Protein AF-A0A960NN26-F1 (afdb_monomer_lite)

Secondary structure (DSSP, 8-state):
---SS--EEEEE---S---SSS-EEEEEEEETT-SS-SEEEEEEPPBTTB--EEEEEETTS-EEEEEESS-HHHHHHHHHHHHHHHHHHHHHH--

pLDDT: mean 81.18, std 16.58, range [44.12, 96.25]

Sequence (95 aa):
MSSPFRLLRFRSDAAEGWSFAEARRLLAVHLDDLAEPVGYVWHHAAEPGVPARWSYVLADGRPTGLQSTASRHDLENRILEYYFEDLIADQRHTA

Radius of gyration: 15.05 Å; chains: 1; bounding box: 26×35×46 Å

Structure (mmCIF, N/CA/C/O backbone):
data_AF-A0A960NN26-F1
#
_entry.id   AF-A0A960NN26-F1
#
loop_
_atom_site.group_PDB
_atom_site.id
_atom_site.type_symbol
_atom_site.label_atom_id
_atom_site.label_alt_id
_atom_site.label_comp_id
_atom_site.label_asym_id
_atom_site.label_entity_id
_atom_site.label_seq_id
_atom_site.pdbx_PDB_ins_code
_atom_site.Cartn_x
_atom_site.Cartn_y
_atom_site.Cartn_z
_atom_site.occupancy
_atom_site.B_iso_or_equiv
_atom_site.auth_seq_id
_atom_site.auth_comp_id
_atom_site.auth_asym_id
_atom_site.auth_atom_id
_atom_site.pdbx_PDB_model_num
ATOM 1 N N . MET A 1 1 ? -14.071 -7.916 22.021 1.00 46.09 1 MET A N 1
ATOM 2 C CA . MET A 1 1 ? -13.055 -7.105 22.722 1.00 46.09 1 MET A CA 1
ATOM 3 C C . MET A 1 1 ? -12.195 -6.477 21.644 1.00 46.09 1 MET A C 1
ATOM 5 O O . MET A 1 1 ? -11.538 -7.232 20.943 1.00 46.09 1 MET A O 1
ATOM 9 N N . SER A 1 2 ? -12.269 -5.162 21.432 1.00 51.81 2 SER A N 1
ATOM 10 C CA . SER A 1 2 ? -11.370 -4.492 20.481 1.00 51.81 2 SER A CA 1
ATOM 11 C C . SER A 1 2 ? -9.967 -4.436 21.075 1.00 51.81 2 SER A C 1
ATOM 13 O O . SER A 1 2 ? -9.809 -4.078 22.242 1.00 51.81 2 SER A O 1
ATOM 15 N N . SER A 1 3 ? -8.966 -4.834 20.292 1.00 52.22 3 SER A N 1
ATOM 16 C CA . SER A 1 3 ? -7.557 -4.674 20.650 1.00 52.22 3 SER A CA 1
ATOM 17 C C . SER A 1 3 ? -7.247 -3.184 20.873 1.00 52.22 3 SER A C 1
ATOM 19 O O . SER A 1 3 ? -7.710 -2.364 20.080 1.00 52.22 3 SER A O 1
ATOM 21 N N . PRO A 1 4 ? -6.472 -2.799 21.906 1.00 71.31 4 PRO A N 1
ATOM 22 C CA . PRO A 1 4 ? -6.051 -1.407 22.097 1.00 71.31 4 PRO A CA 1
ATOM 23 C C . PRO A 1 4 ? -5.013 -0.954 21.055 1.00 71.31 4 PRO A C 1
ATOM 25 O O . PRO A 1 4 ? -4.625 0.210 21.035 1.00 71.31 4 PRO A O 1
ATOM 28 N N . PHE A 1 5 ? -4.553 -1.867 20.198 1.00 73.38 5 PHE A N 1
ATOM 29 C CA . PHE A 1 5 ? -3.578 -1.602 19.149 1.00 73.38 5 PHE A CA 1
ATOM 30 C C . PHE A 1 5 ? -4.262 -1.623 17.790 1.00 73.38 5 PHE A C 1
ATOM 32 O O . PHE A 1 5 ? -4.969 -2.588 17.485 1.00 73.38 5 PHE A O 1
ATOM 39 N N . ARG A 1 6 ? -3.988 -0.606 16.964 1.00 83.81 6 ARG A N 1
ATOM 40 C CA . ARG A 1 6 ? -4.293 -0.687 15.536 1.00 83.81 6 ARG A CA 1
ATOM 41 C C . ARG A 1 6 ? -3.205 -1.463 14.807 1.00 83.81 6 ARG A C 1
ATOM 43 O O . ARG A 1 6 ? -2.021 -1.292 15.097 1.00 83.81 6 ARG A O 1
ATOM 50 N N . LEU A 1 7 ? -3.598 -2.313 13.868 1.00 89.88 7 LEU A N 1
ATOM 51 C CA . LEU A 1 7 ? -2.689 -3.211 13.167 1.00 89.88 7 LEU A CA 1
ATOM 52 C C . 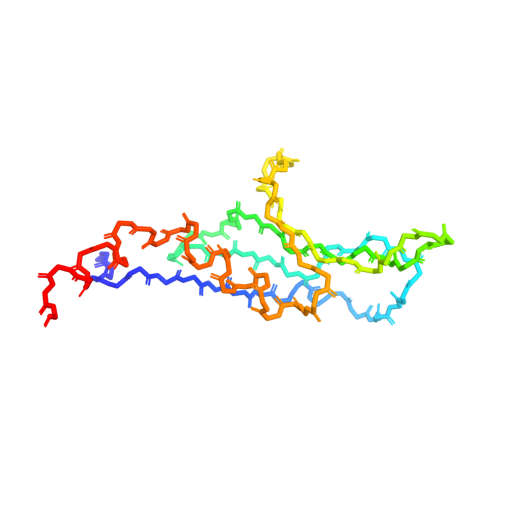LEU A 1 7 ? -2.962 -3.202 11.668 1.00 89.88 7 LEU A C 1
ATOM 54 O O . LEU A 1 7 ? -4.062 -3.511 11.225 1.00 89.88 7 LEU A O 1
ATOM 58 N N . LEU A 1 8 ? -1.931 -2.916 10.877 1.00 93.31 8 LEU A N 1
ATOM 59 C CA . LEU A 1 8 ? -1.982 -3.045 9.426 1.00 93.31 8 LEU A CA 1
ATOM 60 C C . LEU A 1 8 ? -1.278 -4.338 9.006 1.00 93.31 8 LEU A C 1
ATOM 62 O O . LEU A 1 8 ? -0.124 -4.571 9.368 1.00 93.31 8 LEU A O 1
ATOM 66 N N . ARG A 1 9 ? -1.966 -5.192 8.246 1.00 93.81 9 ARG A N 1
ATOM 67 C CA . ARG A 1 9 ? -1.430 -6.470 7.758 1.00 93.81 9 ARG A CA 1
ATOM 68 C C . ARG A 1 9 ? -1.375 -6.475 6.238 1.00 93.81 9 ARG A C 1
ATOM 70 O O . ARG A 1 9 ? -2.391 -6.274 5.579 1.00 93.81 9 ARG A O 1
ATOM 77 N N . PHE A 1 10 ? -0.210 -6.801 5.690 1.00 92.56 10 PHE A N 1
ATOM 78 C CA . PHE A 1 10 ? -0.014 -7.027 4.262 1.00 92.56 10 PHE A CA 1
ATOM 79 C C . PHE A 1 10 ? -0.022 -8.531 3.992 1.00 92.56 10 PHE A C 1
ATOM 81 O O . PHE A 1 10 ? 0.839 -9.260 4.483 1.00 92.56 10 PHE A O 1
ATOM 88 N N . ARG A 1 11 ? -1.012 -9.012 3.241 1.00 89.62 11 ARG A N 1
ATOM 89 C CA . ARG A 1 11 ? -1.175 -10.434 2.917 1.00 89.62 11 ARG A CA 1
ATOM 90 C C . ARG A 1 11 ? -0.982 -10.643 1.428 1.00 89.62 11 ARG A C 1
ATOM 92 O O . ARG A 1 11 ? -1.566 -9.919 0.633 1.00 89.62 11 ARG A O 1
ATOM 99 N N . SER A 1 12 ? -0.177 -11.627 1.046 1.00 82.88 12 SER A N 1
ATOM 100 C CA . SER A 1 12 ? -0.097 -12.036 -0.354 1.00 82.88 12 SER A CA 1
ATOM 101 C C . SER A 1 12 ? -1.351 -12.817 -0.727 1.00 82.88 12 SER A C 1
ATOM 103 O O . SER A 1 12 ? -1.686 -13.792 -0.055 1.00 82.88 12 SER A O 1
ATOM 105 N N . ASP A 1 13 ? -2.010 -12.409 -1.811 1.00 67.81 13 ASP A N 1
ATOM 106 C CA . ASP A 1 13 ? -2.952 -13.275 -2.520 1.00 67.81 13 ASP A CA 1
ATOM 107 C C . ASP A 1 13 ? -2.112 -14.309 -3.274 1.00 67.81 13 ASP A C 1
ATOM 109 O O . ASP A 1 13 ? -1.719 -14.101 -4.423 1.00 67.81 13 ASP A O 1
ATOM 113 N N . ALA A 1 14 ? -1.733 -15.392 -2.599 1.00 53.28 14 ALA A N 1
ATOM 114 C CA . ALA A 1 14 ? -0.966 -16.467 -3.207 1.00 53.28 14 ALA A CA 1
ATOM 115 C C . ALA A 1 14 ? -1.845 -17.242 -4.207 1.00 53.28 14 ALA A C 1
ATOM 117 O O . ALA A 1 14 ? -2.362 -18.311 -3.905 1.00 53.28 14 ALA A O 1
ATOM 118 N N . ALA A 1 15 ? -2.004 -16.700 -5.413 1.00 49.16 15 ALA A N 1
ATOM 119 C CA . ALA A 1 15 ? -2.138 -17.511 -6.613 1.00 49.16 15 ALA A CA 1
ATOM 120 C C . ALA A 1 15 ? -0.732 -17.632 -7.213 1.00 49.16 15 ALA A C 1
ATOM 122 O O . ALA A 1 15 ? -0.144 -16.634 -7.646 1.00 49.16 15 ALA A O 1
ATOM 123 N N . GLU A 1 16 ? -0.178 -18.841 -7.132 1.00 44.12 16 GLU A N 1
ATOM 124 C CA . GLU A 1 16 ? 1.150 -19.231 -7.607 1.00 44.12 16 GLU A CA 1
ATOM 125 C C . GLU A 1 16 ? 1.496 -18.644 -8.988 1.00 44.12 16 GLU A C 1
ATOM 127 O O . GLU A 1 16 ? 0.651 -18.506 -9.870 1.00 44.12 16 GLU A O 1
ATOM 132 N N . GLY A 1 17 ? 2.776 -18.314 -9.176 1.00 49.12 17 GLY A N 1
ATOM 133 C CA . GLY A 1 17 ? 3.330 -17.878 -10.458 1.00 49.12 17 GLY A CA 1
ATOM 134 C C . GLY A 1 17 ? 3.517 -16.369 -10.537 1.00 49.12 17 GLY A C 1
ATOM 135 O O . GLY A 1 17 ? 2.660 -15.645 -11.036 1.00 49.12 17 GLY A O 1
ATOM 136 N N . TRP A 1 18 ? 4.659 -15.890 -10.051 1.00 46.91 18 TRP A N 1
ATOM 137 C CA . TRP A 1 18 ? 5.120 -14.516 -10.243 1.00 46.91 18 TRP A CA 1
ATOM 138 C C . TRP A 1 18 ? 5.637 -14.354 -11.682 1.00 46.91 18 TRP A C 1
ATOM 140 O O . TRP A 1 18 ? 6.505 -15.111 -12.109 1.00 46.91 18 TRP A O 1
ATOM 150 N N . SER A 1 19 ? 5.120 -13.383 -12.438 1.00 49.19 19 SER A N 1
ATOM 151 C CA . SER A 1 19 ? 5.729 -12.944 -13.699 1.00 49.19 19 SER A CA 1
ATOM 152 C C . SER A 1 19 ? 5.699 -11.415 -13.781 1.00 49.19 19 SER A C 1
ATOM 154 O O . SER A 1 19 ? 4.776 -10.773 -13.282 1.00 49.19 19 SER A O 1
ATOM 156 N N . PHE A 1 20 ? 6.739 -10.829 -14.377 1.00 52.66 20 PHE A N 1
ATOM 157 C CA . PHE A 1 20 ? 6.948 -9.379 -14.495 1.00 52.66 20 PHE A CA 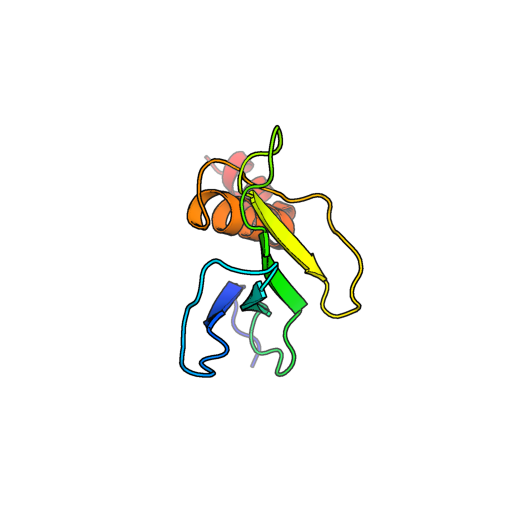1
ATOM 158 C C . PHE A 1 20 ? 6.077 -8.701 -15.569 1.00 52.66 20 PHE A C 1
ATOM 160 O O . PHE A 1 20 ? 6.274 -7.523 -15.842 1.00 52.66 20 PHE A O 1
ATOM 167 N N . ALA A 1 21 ? 5.162 -9.427 -16.215 1.00 50.38 21 ALA A N 1
ATOM 168 C CA . ALA A 1 21 ? 4.624 -9.005 -17.506 1.00 50.38 21 ALA A CA 1
ATOM 169 C C . ALA A 1 21 ? 3.515 -7.937 -17.438 1.00 50.38 21 ALA A C 1
ATOM 171 O O . ALA A 1 21 ? 3.310 -7.251 -18.430 1.00 50.38 21 ALA A O 1
ATOM 172 N N . GLU A 1 22 ? 2.813 -7.755 -16.313 1.00 61.34 22 GLU A N 1
ATOM 173 C CA . GLU A 1 22 ? 1.633 -6.873 -16.245 1.00 61.34 22 GLU A CA 1
ATOM 174 C C . GLU A 1 22 ? 1.460 -6.231 -14.860 1.00 61.34 22 GLU A C 1
ATOM 176 O O . GLU A 1 22 ? 2.024 -6.699 -13.863 1.00 61.34 22 GLU A O 1
ATOM 181 N N . ALA A 1 23 ? 0.664 -5.154 -14.791 1.00 62.50 23 ALA A N 1
ATOM 182 C CA . ALA A 1 23 ? 0.281 -4.542 -13.525 1.00 62.50 23 ALA A CA 1
ATOM 183 C C . ALA A 1 23 ? -0.496 -5.55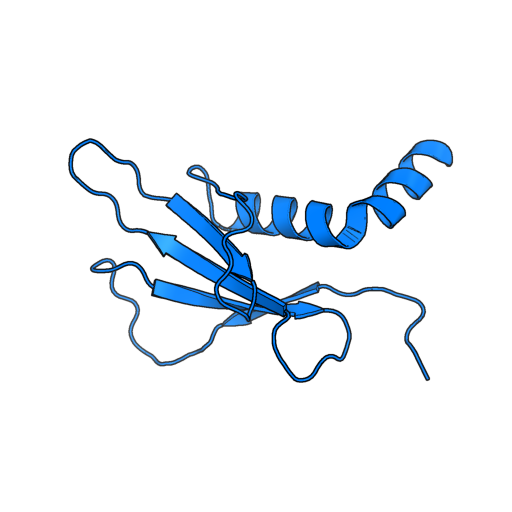7 -12.676 1.00 62.50 23 ALA A C 1
ATOM 185 O O . ALA A 1 23 ? -1.616 -5.937 -13.019 1.00 62.50 23 ALA A O 1
ATOM 186 N N . ARG A 1 24 ? 0.096 -6.010 -11.568 1.00 75.12 24 ARG A N 1
ATOM 187 C CA . ARG A 1 24 ? -0.467 -7.097 -10.762 1.00 75.12 24 ARG A CA 1
ATOM 188 C C . ARG A 1 24 ? -0.761 -6.642 -9.346 1.00 75.12 24 ARG A C 1
ATOM 190 O O . ARG A 1 24 ? 0.071 -6.020 -8.682 1.00 75.12 24 ARG A O 1
ATOM 197 N N . ARG A 1 25 ? -1.947 -7.018 -8.875 1.00 78.44 25 ARG A N 1
ATOM 198 C CA . ARG A 1 25 ? -2.326 -6.977 -7.465 1.00 78.44 25 ARG A CA 1
ATOM 199 C C . ARG A 1 25 ? -1.489 -8.006 -6.709 1.00 78.44 25 ARG A C 1
ATOM 201 O O . ARG A 1 25 ? -1.587 -9.196 -6.995 1.00 78.44 25 ARG A O 1
ATOM 208 N N . LEU A 1 26 ? -0.640 -7.552 -5.791 1.00 81.75 26 LEU A N 1
ATOM 209 C CA . LEU A 1 26 ? 0.320 -8.425 -5.105 1.00 81.75 26 LEU A CA 1
ATOM 210 C C . LEU A 1 26 ? -0.025 -8.651 -3.642 1.00 81.75 26 LEU A C 1
ATOM 212 O O . LEU A 1 26 ? 0.122 -9.770 -3.152 1.00 81.75 26 LEU A O 1
ATOM 216 N N . LEU A 1 27 ? -0.463 -7.599 -2.950 1.00 89.62 27 LEU A N 1
ATOM 217 C CA . LEU A 1 27 ? -0.787 -7.674 -1.532 1.00 89.62 27 LEU A CA 1
ATOM 218 C C . LEU A 1 27 ? -2.165 -7.082 -1.270 1.00 89.62 27 LEU A C 1
ATOM 220 O O . LEU A 1 27 ? -2.470 -5.990 -1.744 1.00 89.62 27 LEU A O 1
ATOM 224 N N . ALA A 1 28 ? -2.958 -7.782 -0.472 1.00 92.44 28 ALA A N 1
ATOM 225 C CA . ALA A 1 28 ? -4.158 -7.278 0.163 1.00 92.44 28 ALA A CA 1
ATOM 226 C C . ALA A 1 28 ? -3.790 -6.663 1.521 1.00 92.44 28 ALA A C 1
ATOM 228 O O . ALA A 1 28 ? -3.127 -7.292 2.352 1.00 92.44 28 ALA A O 1
ATOM 229 N N . VAL A 1 29 ? -4.2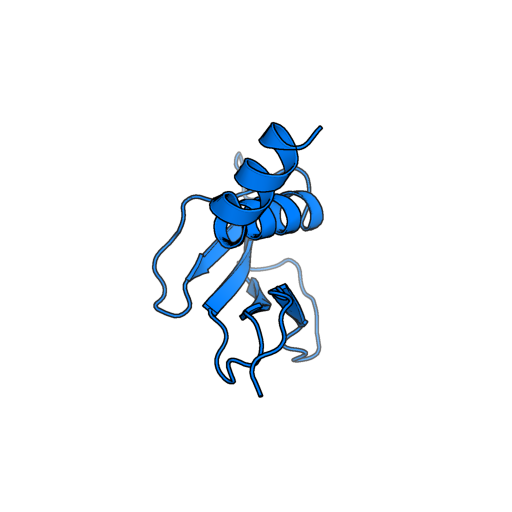13 -5.425 1.749 1.00 93.44 29 VAL A N 1
ATOM 230 C CA . VAL A 1 29 ? -3.967 -4.668 2.978 1.00 93.44 29 VAL A CA 1
ATOM 231 C C . VAL A 1 29 ? -5.193 -4.792 3.867 1.00 93.44 29 VAL A C 1
ATOM 233 O O . VAL A 1 29 ? -6.294 -4.466 3.438 1.00 93.44 29 VAL A O 1
ATOM 236 N N . HIS A 1 30 ? -5.014 -5.268 5.094 1.00 94.31 30 HIS A N 1
ATOM 237 C CA . HIS A 1 30 ? -6.083 -5.406 6.083 1.00 94.31 30 HIS A CA 1
ATOM 238 C C . HIS A 1 30 ? -5.794 -4.497 7.270 1.00 94.31 30 HIS A C 1
ATOM 240 O O . HIS A 1 30 ? -4.649 -4.418 7.721 1.00 94.31 30 HIS A O 1
ATOM 246 N N . LEU A 1 31 ? -6.836 -3.844 7.775 1.00 92.25 31 LEU A N 1
ATOM 247 C CA . LEU A 1 31 ? -6.776 -3.025 8.977 1.00 92.25 31 LEU A CA 1
ATOM 248 C C . LEU A 1 31 ? -7.496 -3.754 10.109 1.00 92.25 31 LEU A C 1
ATOM 250 O O . LEU A 1 31 ? -8.634 -4.192 9.943 1.00 92.25 31 LEU A O 1
ATOM 254 N N . ASP A 1 32 ? -6.820 -3.873 11.244 1.00 90.12 32 ASP A N 1
ATOM 255 C CA . ASP A 1 32 ? -7.297 -4.549 12.442 1.00 90.12 32 ASP A CA 1
ATOM 256 C C . ASP A 1 32 ? -7.842 -5.943 12.095 1.00 90.12 32 ASP A C 1
ATOM 258 O O . ASP A 1 32 ? -7.191 -6.708 11.374 1.00 90.12 32 ASP A O 1
ATOM 262 N N . ASP A 1 33 ? -9.030 -6.277 12.591 1.00 87.00 33 ASP A N 1
ATOM 263 C CA . ASP A 1 33 ? -9.680 -7.568 12.378 1.00 87.00 33 ASP A CA 1
ATOM 264 C C . ASP A 1 33 ? -10.768 -7.508 11.292 1.00 87.00 33 ASP A C 1
ATOM 266 O O . ASP A 1 33 ? -11.672 -8.346 11.266 1.00 87.00 33 ASP A O 1
ATOM 270 N N . LEU A 1 34 ? -10.697 -6.525 10.382 1.00 87.00 34 LEU A N 1
ATOM 271 C CA . LEU A 1 34 ? -11.587 -6.484 9.223 1.00 87.00 34 LEU A CA 1
ATOM 272 C C . LEU A 1 34 ? -11.373 -7.727 8.351 1.00 87.00 34 LEU A C 1
ATOM 274 O O . LEU A 1 34 ? -10.245 -8.075 7.992 1.00 87.00 34 LEU A O 1
ATOM 278 N N . ALA A 1 35 ? -12.482 -8.397 8.029 1.00 86.88 35 ALA A N 1
ATOM 279 C CA . ALA A 1 35 ? -12.481 -9.588 7.185 1.00 86.88 35 ALA A CA 1
ATOM 280 C C . ALA A 1 35 ? -12.094 -9.253 5.739 1.00 86.88 35 ALA A C 1
ATOM 282 O O . ALA A 1 35 ? -11.333 -9.990 5.119 1.00 86.88 35 ALA A O 1
ATOM 283 N N . GLU A 1 36 ? -12.590 -8.120 5.242 1.00 89.69 36 GLU A N 1
ATOM 284 C CA . GLU A 1 36 ? -12.289 -7.615 3.908 1.00 89.69 36 GLU A CA 1
ATOM 285 C C . GLU A 1 36 ? -11.044 -6.716 3.930 1.00 89.69 36 GLU A C 1
ATOM 287 O O . GLU A 1 36 ? -10.830 -5.969 4.895 1.00 89.69 36 GLU A O 1
ATOM 292 N N . PRO A 1 37 ? -10.227 -6.735 2.865 1.00 92.44 37 PRO A N 1
ATOM 293 C CA . PRO A 1 37 ? -9.115 -5.811 2.743 1.00 92.44 37 PRO A CA 1
ATOM 294 C C . PRO A 1 37 ? -9.618 -4.371 2.602 1.00 92.44 37 PRO A C 1
ATOM 296 O O . PRO A 1 37 ? -10.637 -4.101 1.973 1.00 92.44 37 PRO A O 1
ATOM 299 N N . VAL A 1 38 ? -8.852 -3.427 3.144 1.00 93.88 38 VAL A N 1
ATOM 300 C CA . VAL A 1 38 ? -9.079 -1.980 2.987 1.00 93.88 38 VAL A CA 1
ATOM 301 C C . VAL A 1 38 ? -8.482 -1.437 1.687 1.00 93.88 38 VAL A C 1
ATOM 303 O O . VAL A 1 38 ? -8.864 -0.365 1.215 1.00 93.88 38 VAL A O 1
ATOM 306 N N . GLY A 1 39 ? -7.581 -2.200 1.072 1.00 93.81 39 GLY A N 1
ATOM 307 C CA . GLY A 1 39 ? -6.999 -1.880 -0.218 1.00 93.81 39 GLY A CA 1
ATOM 308 C C . GLY A 1 39 ? -5.943 -2.882 -0.643 1.00 93.81 39 GLY A C 1
ATOM 309 O O . GLY A 1 39 ? -5.772 -3.942 -0.041 1.00 93.81 39 GLY A O 1
ATOM 310 N N . TYR A 1 40 ? -5.227 -2.535 -1.703 1.00 93.94 40 TYR A N 1
ATOM 311 C CA . TYR A 1 40 ? -4.292 -3.421 -2.363 1.00 93.94 40 TYR A CA 1
ATOM 312 C C . TYR A 1 40 ? -3.035 -2.691 -2.819 1.00 93.94 40 TYR A C 1
ATOM 314 O O . TYR A 1 40 ? -3.091 -1.567 -3.322 1.00 93.94 40 TYR A O 1
ATOM 322 N N . VAL A 1 41 ? -1.901 -3.377 -2.703 1.00 93.38 41 VAL A N 1
ATOM 323 C CA . VAL A 1 41 ? -0.635 -2.972 -3.312 1.00 93.38 41 VAL A CA 1
ATOM 324 C C . VAL A 1 41 ? -0.535 -3.581 -4.701 1.00 93.38 41 VAL A C 1
ATOM 326 O O . VAL A 1 41 ? -0.619 -4.801 -4.877 1.00 93.38 41 VAL A O 1
ATOM 329 N N . TRP A 1 42 ? -0.307 -2.713 -5.674 1.00 91.31 42 TRP A N 1
ATOM 330 C CA . TRP A 1 42 ? -0.097 -3.057 -7.071 1.00 91.31 42 TRP A CA 1
ATOM 331 C C . TRP A 1 42 ? 1.354 -2.806 -7.456 1.00 91.31 42 TRP A C 1
ATOM 333 O O . TRP A 1 42 ? 1.926 -1.793 -7.058 1.00 91.31 42 TRP A O 1
ATOM 343 N N . HIS A 1 43 ? 1.931 -3.701 -8.254 1.00 90.25 43 HIS A N 1
ATOM 344 C CA . HIS A 1 43 ? 3.189 -3.453 -8.954 1.00 90.25 43 HIS A CA 1
ATOM 345 C C . HIS A 1 43 ? 2.902 -3.226 -10.427 1.00 90.25 43 HIS A C 1
ATOM 347 O O . HIS A 1 43 ? 2.258 -4.059 -11.055 1.00 90.25 43 HIS A O 1
ATOM 353 N N . HIS A 1 44 ? 3.405 -2.122 -10.960 1.00 88.88 44 HIS A N 1
ATOM 354 C CA . HIS A 1 44 ? 3.362 -1.759 -12.368 1.00 88.88 44 HIS A CA 1
ATOM 355 C C . HIS A 1 44 ? 4.741 -2.033 -12.956 1.00 88.88 44 HIS A C 1
ATOM 357 O O . HIS A 1 44 ? 5.736 -1.485 -12.470 1.00 88.88 44 HIS A O 1
ATOM 363 N N . ALA A 1 45 ? 4.794 -2.889 -13.976 1.00 87.44 45 ALA A N 1
ATOM 364 C CA . ALA A 1 45 ? 6.025 -3.178 -14.697 1.00 87.44 45 ALA A CA 1
ATOM 365 C C . ALA A 1 45 ? 6.594 -1.907 -15.352 1.00 87.44 45 ALA A C 1
ATOM 367 O O . ALA A 1 45 ? 5.873 -0.939 -15.596 1.00 87.44 45 ALA A O 1
ATOM 368 N N . ALA A 1 46 ? 7.901 -1.904 -15.609 1.00 88.94 46 ALA A N 1
ATOM 369 C CA . ALA A 1 46 ? 8.527 -0.811 -16.341 1.00 88.94 46 ALA A CA 1
ATOM 370 C C . ALA A 1 46 ? 8.065 -0.818 -17.805 1.00 88.94 46 ALA A C 1
ATOM 372 O O . ALA A 1 46 ? 7.973 -1.875 -18.429 1.00 88.94 46 ALA A O 1
ATOM 373 N N . GLU A 1 47 ? 7.855 0.372 -18.357 1.00 88.19 47 GLU A N 1
ATOM 374 C CA . GLU A 1 47 ? 7.553 0.597 -19.771 1.00 88.19 47 GLU A CA 1
ATOM 375 C C . GLU A 1 47 ? 8.619 1.534 -20.370 1.00 88.19 47 GLU A C 1
ATOM 377 O O . GLU A 1 47 ? 9.334 2.216 -19.626 1.00 88.19 47 GLU A O 1
ATOM 382 N N . PRO A 1 48 ? 8.780 1.604 -21.703 1.00 90.56 48 PRO A N 1
ATOM 383 C CA . PRO A 1 48 ? 9.714 2.543 -22.318 1.00 90.56 48 PRO A CA 1
ATOM 384 C C . PRO A 1 48 ? 9.469 3.989 -21.850 1.00 90.56 48 PRO A C 1
ATOM 386 O O . PRO A 1 48 ? 8.425 4.575 -22.116 1.00 90.56 48 PRO A O 1
ATOM 389 N N . GLY A 1 49 ? 10.443 4.564 -21.137 1.00 90.06 49 GLY A N 1
ATOM 390 C CA . GLY A 1 49 ? 10.352 5.919 -20.581 1.00 90.06 49 GLY A CA 1
ATOM 391 C C . GLY A 1 49 ? 9.592 6.041 -19.253 1.00 90.06 49 GLY A C 1
ATOM 392 O O . GLY A 1 49 ? 9.521 7.143 -18.713 1.00 90.06 49 GLY A O 1
ATOM 393 N N . VAL A 1 50 ? 9.074 4.941 -18.692 1.00 88.25 50 VAL A N 1
ATOM 394 C CA . VAL A 1 50 ? 8.336 4.930 -17.420 1.00 88.25 50 VAL A CA 1
ATOM 395 C C . VAL A 1 50 ? 8.936 3.882 -16.473 1.00 88.25 50 VAL A C 1
ATOM 397 O O . VAL A 1 50 ? 8.914 2.688 -16.779 1.00 88.25 50 VAL A O 1
ATOM 400 N N . PRO A 1 51 ? 9.468 4.282 -15.303 1.00 90.38 51 PRO A N 1
ATOM 401 C CA . PRO A 1 51 ? 10.024 3.326 -14.356 1.00 90.38 51 PRO A CA 1
ATOM 402 C C . PRO A 1 51 ? 8.931 2.426 -13.768 1.00 90.38 51 PRO A C 1
ATOM 404 O O . PRO A 1 51 ? 7.781 2.846 -13.597 1.00 90.38 51 PRO A O 1
ATOM 407 N N . ALA A 1 52 ? 9.319 1.204 -13.396 1.00 91.25 52 ALA A N 1
ATOM 408 C CA . ALA A 1 52 ? 8.475 0.344 -12.576 1.00 91.25 52 ALA A CA 1
ATOM 409 C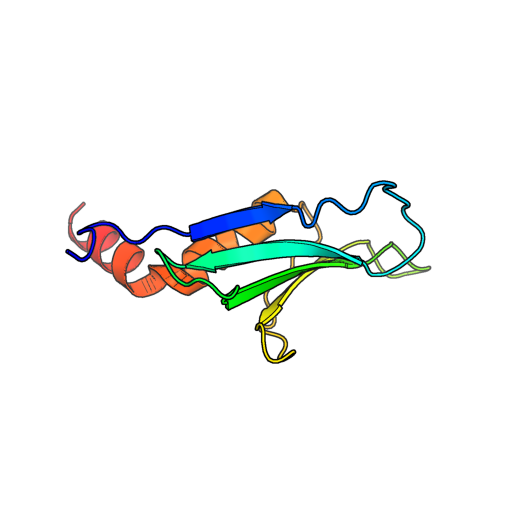 C . ALA A 1 52 ? 8.086 1.077 -11.285 1.00 91.25 52 ALA A C 1
ATOM 411 O O . ALA A 1 52 ? 8.873 1.845 -10.719 1.00 91.25 52 ALA A O 1
ATOM 412 N N . ARG A 1 53 ? 6.862 0.846 -10.818 1.00 93.38 53 ARG A N 1
ATOM 413 C CA . ARG A 1 53 ? 6.341 1.521 -9.627 1.00 93.38 53 ARG A CA 1
ATOM 414 C C . ARG A 1 53 ? 5.378 0.643 -8.857 1.00 93.38 53 ARG A C 1
ATOM 416 O O . ARG A 1 53 ? 4.713 -0.227 -9.407 1.00 93.38 53 ARG A O 1
ATOM 423 N N . TRP A 1 54 ? 5.258 0.941 -7.581 1.00 94.06 54 TRP A N 1
ATOM 424 C CA . TRP A 1 54 ? 4.281 0.372 -6.674 1.00 94.06 54 TRP A CA 1
ATOM 425 C C . TRP A 1 54 ? 3.200 1.415 -6.417 1.00 94.06 54 TRP A C 1
ATOM 427 O O . TRP A 1 54 ? 3.531 2.589 -6.269 1.00 94.06 54 TRP A O 1
ATOM 437 N N . SER A 1 55 ? 1.932 1.017 -6.336 1.00 94.94 55 SER A N 1
ATOM 438 C CA . SER A 1 55 ? 0.839 1.926 -5.971 1.00 94.94 55 SER A CA 1
ATOM 439 C C . SER A 1 55 ? -0.132 1.295 -4.986 1.00 94.94 55 SER A C 1
ATOM 441 O O . SER A 1 55 ? -0.381 0.089 -5.047 1.00 94.94 55 SER A O 1
ATOM 443 N N . TYR A 1 56 ? -0.734 2.122 -4.137 1.00 95.12 56 TYR A N 1
ATOM 444 C CA . TYR A 1 56 ? -1.827 1.714 -3.262 1.00 95.12 56 TYR A CA 1
ATOM 445 C C . TYR A 1 56 ? -3.186 2.122 -3.843 1.00 95.12 56 TYR A C 1
ATOM 447 O O . TYR A 1 56 ? -3.381 3.266 -4.258 1.00 95.12 56 TYR A O 1
ATOM 455 N N . VAL A 1 57 ? -4.129 1.185 -3.866 1.00 93.06 57 VAL A N 1
ATOM 456 C CA . VAL A 1 57 ? -5.500 1.391 -4.356 1.00 93.06 57 VAL A CA 1
ATOM 457 C C . VAL A 1 57 ? -6.463 0.899 -3.286 1.00 93.06 57 VAL A C 1
ATOM 459 O O . VAL A 1 57 ? -6.256 -0.182 -2.738 1.00 93.06 57 VAL A O 1
ATOM 462 N N . LEU A 1 58 ? -7.503 1.671 -2.977 1.00 93.06 58 LEU A N 1
ATOM 463 C CA . LEU A 1 58 ? -8.523 1.265 -2.010 1.00 93.06 58 LEU A CA 1
ATOM 464 C C . LEU A 1 58 ? -9.313 0.053 -2.517 1.00 93.06 58 LEU A C 1
ATOM 466 O O . LEU A 1 58 ? -9.336 -0.244 -3.712 1.00 93.06 58 LEU A O 1
ATOM 470 N N . ALA A 1 59 ? -9.978 -0.657 -1.605 1.00 89.19 59 ALA A N 1
ATOM 471 C CA . ALA A 1 59 ? -10.735 -1.862 -1.949 1.00 89.19 59 ALA A CA 1
ATOM 472 C C . ALA A 1 59 ? -11.870 -1.608 -2.956 1.00 89.19 59 ALA A C 1
ATOM 474 O O . ALA A 1 59 ? -12.222 -2.495 -3.728 1.00 89.19 59 ALA A O 1
ATOM 475 N N . ASP A 1 60 ? -12.393 -0.381 -2.984 1.00 88.31 60 ASP A N 1
ATOM 476 C CA . ASP A 1 60 ? -13.401 0.092 -3.937 1.00 88.31 60 ASP A CA 1
ATOM 477 C C . ASP A 1 60 ? -12.825 0.505 -5.308 1.00 88.31 60 ASP A C 1
ATOM 479 O O . ASP A 1 60 ? -13.562 0.964 -6.180 1.00 88.31 60 ASP A O 1
ATOM 483 N N . GLY A 1 61 ? -11.513 0.353 -5.510 1.00 86.06 61 GLY A N 1
ATOM 484 C CA . GLY A 1 61 ? -10.817 0.682 -6.751 1.00 86.06 61 GLY A CA 1
ATOM 485 C C . GLY A 1 61 ? -10.351 2.135 -6.862 1.00 86.06 61 GLY A C 1
ATOM 486 O O . GLY A 1 61 ? -9.699 2.479 -7.850 1.00 86.06 61 GLY A O 1
ATOM 487 N N . ARG A 1 62 ? -10.628 3.004 -5.880 1.00 89.38 62 ARG A N 1
ATOM 488 C CA . ARG A 1 62 ? -10.163 4.398 -5.929 1.00 89.38 62 ARG A CA 1
ATOM 489 C C . ARG A 1 62 ? -8.649 4.494 -5.683 1.00 89.38 62 ARG A C 1
ATOM 491 O O . ARG A 1 62 ? -8.149 3.927 -4.706 1.00 89.38 62 ARG A O 1
ATOM 498 N N . PRO A 1 63 ? -7.896 5.230 -6.523 1.00 90.12 63 PRO A N 1
ATOM 499 C CA . PRO A 1 63 ? -6.477 5.466 -6.288 1.00 90.12 63 PRO A CA 1
ATOM 500 C C . PRO A 1 63 ? -6.285 6.445 -5.124 1.00 90.12 63 PRO A C 1
ATOM 502 O O . PRO A 1 63 ? -6.985 7.451 -5.031 1.00 90.12 63 PRO A O 1
ATOM 505 N N . THR A 1 64 ? -5.301 6.186 -4.262 1.00 91.75 64 THR A N 1
ATOM 506 C CA . THR A 1 64 ? -4.958 7.097 -3.151 1.00 91.75 64 THR A CA 1
ATOM 507 C C . THR A 1 64 ? -3.903 8.135 -3.532 1.00 91.75 64 THR A C 1
ATOM 509 O O . THR A 1 64 ? -3.686 9.093 -2.800 1.00 91.75 64 THR A O 1
ATOM 512 N N . GLY A 1 65 ? -3.208 7.933 -4.656 1.00 93.50 65 GLY A N 1
ATOM 513 C CA . GLY A 1 65 ? -2.029 8.715 -5.041 1.00 93.50 65 GLY A CA 1
ATOM 514 C C . GLY A 1 65 ? -0.730 8.265 -4.357 1.00 93.50 65 GLY A C 1
ATOM 515 O O . GLY A 1 65 ? 0.345 8.711 -4.759 1.00 93.50 65 GLY A O 1
ATOM 516 N N . LEU A 1 66 ? -0.792 7.344 -3.386 1.00 95.75 66 LEU A N 1
ATOM 517 C CA . LEU A 1 66 ? 0.403 6.761 -2.779 1.00 95.75 66 LEU A CA 1
ATOM 518 C C . LEU A 1 66 ? 1.088 5.824 -3.771 1.00 95.75 66 LEU A C 1
ATOM 520 O O . LEU A 1 66 ? 0.513 4.834 -4.234 1.00 95.75 66 LEU A O 1
ATOM 524 N N . GLN A 1 67 ? 2.342 6.139 -4.071 1.00 96.00 67 GLN A N 1
ATOM 525 C CA . GLN A 1 67 ? 3.177 5.375 -4.982 1.00 96.00 67 GLN A CA 1
ATOM 526 C C . GLN A 1 67 ? 4.644 5.416 -4.557 1.00 96.00 67 GLN A C 1
ATOM 528 O O . GLN A 1 67 ? 5.075 6.356 -3.887 1.00 96.00 67 GLN A O 1
ATOM 533 N N . SER A 1 68 ? 5.406 4.410 -4.980 1.00 95.44 68 SER A N 1
ATOM 534 C CA . SER A 1 68 ? 6.858 4.369 -4.819 1.00 95.44 68 SER A CA 1
ATOM 535 C C . SER A 1 68 ? 7.527 3.743 -6.034 1.00 95.44 68 SER A C 1
ATOM 537 O O . SER A 1 68 ? 7.142 2.665 -6.479 1.00 95.44 68 SER A O 1
ATOM 539 N N . THR A 1 69 ? 8.556 4.400 -6.561 1.00 94.19 69 THR A N 1
ATOM 540 C CA . THR A 1 69 ? 9.471 3.831 -7.565 1.00 94.19 69 THR A CA 1
ATOM 541 C C . THR A 1 69 ? 10.711 3.205 -6.925 1.00 94.19 69 THR A C 1
ATOM 543 O O . THR A 1 69 ? 11.463 2.516 -7.605 1.00 94.19 69 THR A O 1
ATOM 546 N N . ALA A 1 70 ? 10.932 3.424 -5.623 1.00 93.19 70 ALA A N 1
ATOM 547 C CA . ALA A 1 70 ? 12.121 2.957 -4.920 1.00 93.19 70 ALA A CA 1
ATOM 548 C C . ALA A 1 70 ? 11.994 1.487 -4.503 1.00 93.19 70 ALA A C 1
ATOM 550 O O . ALA A 1 70 ? 12.864 0.673 -4.803 1.00 93.19 70 ALA A O 1
ATOM 551 N N . SER A 1 71 ? 10.914 1.131 -3.798 1.00 91.69 71 SER A N 1
ATOM 552 C CA . SER A 1 71 ? 10.657 -0.253 -3.387 1.00 91.69 71 SER A CA 1
ATOM 553 C C . SER A 1 71 ? 9.213 -0.461 -2.925 1.00 91.69 71 SER A C 1
ATOM 555 O O . SER A 1 71 ? 8.505 0.487 -2.589 1.00 91.69 71 SER A O 1
ATOM 557 N N . ARG A 1 72 ? 8.799 -1.731 -2.825 1.00 92.69 72 ARG A N 1
ATOM 558 C CA . ARG A 1 72 ? 7.538 -2.116 -2.174 1.00 92.69 72 ARG A CA 1
ATOM 559 C C . ARG A 1 72 ? 7.487 -1.658 -0.714 1.00 92.69 72 ARG A C 1
ATOM 561 O O . ARG A 1 72 ? 6.457 -1.175 -0.267 1.00 92.69 72 ARG A O 1
ATOM 568 N N . HIS A 1 73 ? 8.598 -1.800 0.007 1.00 93.81 73 HIS A N 1
ATOM 569 C CA . HIS A 1 73 ? 8.678 -1.482 1.432 1.00 93.81 73 HIS A CA 1
ATOM 570 C C . HIS A 1 73 ? 8.507 0.019 1.711 1.00 93.81 73 HIS A C 1
ATOM 572 O O . HIS A 1 73 ? 7.834 0.400 2.661 1.00 93.81 73 HIS A O 1
ATOM 578 N N . ASP A 1 74 ? 9.039 0.880 0.839 1.00 95.38 74 ASP A N 1
ATOM 579 C CA . ASP A 1 74 ? 8.800 2.328 0.920 1.00 95.38 74 ASP A CA 1
ATOM 580 C C . ASP A 1 74 ? 7.306 2.663 0.776 1.00 95.38 74 ASP A C 1
ATOM 582 O O . ASP A 1 74 ? 6.769 3.462 1.541 1.00 95.38 74 ASP A O 1
ATOM 586 N N . LEU A 1 75 ? 6.599 1.996 -0.144 1.00 96.25 75 LEU A N 1
ATOM 587 C CA . LEU A 1 75 ? 5.150 2.151 -0.248 1.00 96.25 75 LEU A CA 1
ATOM 588 C C . LEU A 1 75 ? 4.421 1.629 1.000 1.00 96.25 75 LEU A C 1
ATOM 590 O O . LEU A 1 75 ? 3.502 2.293 1.467 1.00 96.25 75 LEU A O 1
ATOM 594 N N . GLU A 1 76 ? 4.809 0.473 1.547 1.00 95.12 76 GLU A N 1
ATOM 595 C CA . GLU A 1 76 ? 4.225 -0.066 2.788 1.00 95.12 76 GLU A CA 1
ATOM 596 C C . GLU A 1 76 ? 4.327 0.948 3.938 1.00 95.12 76 GLU A C 1
ATOM 598 O O . GLU A 1 76 ? 3.334 1.180 4.624 1.00 95.12 76 GLU A O 1
ATOM 603 N N . ASN A 1 77 ? 5.475 1.620 4.088 1.00 93.50 77 ASN A N 1
ATOM 604 C CA . ASN A 1 77 ? 5.673 2.667 5.095 1.00 93.50 77 ASN A CA 1
ATOM 605 C C . ASN A 1 77 ? 4.747 3.870 4.875 1.00 93.50 77 ASN A C 1
ATOM 607 O O . ASN A 1 77 ? 4.113 4.336 5.817 1.00 93.50 77 ASN A O 1
ATOM 611 N N . ARG A 1 78 ? 4.576 4.319 3.629 1.00 94.94 78 ARG A N 1
ATOM 612 C CA . ARG A 1 78 ? 3.622 5.393 3.301 1.00 94.94 78 ARG A CA 1
ATOM 613 C C . ARG A 1 78 ? 2.168 4.995 3.570 1.00 94.94 78 ARG A C 1
ATOM 615 O O . ARG A 1 78 ? 1.360 5.834 3.953 1.00 94.94 78 ARG A O 1
ATOM 622 N N . ILE A 1 79 ? 1.811 3.725 3.364 1.00 94.75 79 ILE A N 1
ATOM 623 C CA . ILE A 1 79 ? 0.471 3.211 3.688 1.00 94.75 79 ILE A CA 1
ATOM 624 C C . ILE A 1 79 ? 0.276 3.162 5.211 1.00 94.75 79 ILE A C 1
ATOM 626 O O . ILE A 1 79 ? -0.808 3.490 5.693 1.00 94.75 79 ILE A O 1
ATOM 630 N N . LEU A 1 80 ? 1.307 2.777 5.973 1.00 93.06 80 LEU A N 1
ATOM 631 C CA . LEU A 1 80 ? 1.275 2.842 7.436 1.00 93.06 80 LEU A CA 1
ATOM 632 C C . LEU A 1 80 ? 1.027 4.274 7.908 1.00 93.06 80 LEU A C 1
ATOM 634 O O . LEU A 1 80 ? 0.136 4.481 8.724 1.00 93.06 80 LEU A O 1
ATOM 638 N N . GLU A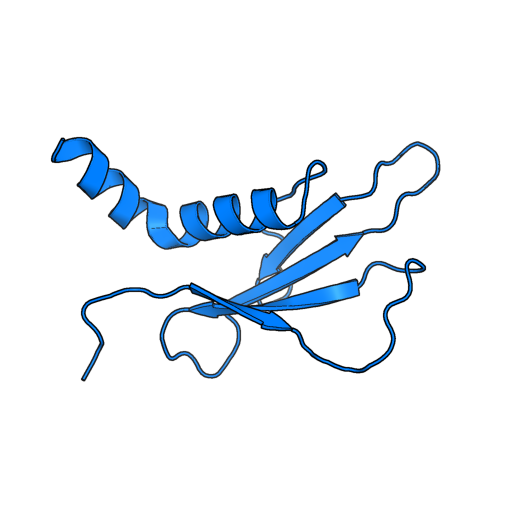 1 81 ? 1.758 5.246 7.359 1.00 91.62 81 GLU A N 1
ATOM 639 C CA . GLU A 1 81 ? 1.540 6.664 7.646 1.00 91.62 81 GLU A CA 1
ATOM 640 C C . GLU A 1 81 ? 0.093 7.053 7.343 1.00 91.62 81 GLU A C 1
ATOM 642 O O . GLU A 1 81 ? -0.613 7.457 8.256 1.00 91.62 81 GLU A O 1
ATOM 647 N N . TYR A 1 82 ? -0.400 6.783 6.131 1.00 90.88 82 TYR A N 1
ATOM 648 C CA . TYR A 1 82 ? -1.776 7.081 5.718 1.00 90.88 82 TYR A CA 1
ATOM 649 C C . TYR A 1 82 ? -2.859 6.559 6.680 1.00 90.88 82 TYR A C 1
ATOM 651 O O . TYR A 1 82 ? -3.847 7.247 6.928 1.00 90.88 82 TYR A O 1
ATOM 659 N N . TYR A 1 83 ? -2.700 5.352 7.234 1.00 90.50 83 TYR A N 1
ATOM 660 C CA . TYR A 1 83 ? -3.670 4.795 8.183 1.00 90.50 83 TYR A CA 1
ATOM 661 C C . TYR A 1 83 ? -3.420 5.189 9.634 1.00 90.50 83 TYR A C 1
ATOM 663 O O . TYR A 1 83 ? -4.317 5.013 10.458 1.00 90.50 83 TYR A O 1
ATOM 671 N N . PHE A 1 84 ? -2.233 5.674 9.983 1.00 89.19 84 PHE A N 1
ATOM 672 C CA . PHE A 1 84 ? -1.838 5.936 11.365 1.00 89.19 84 PHE A CA 1
ATOM 673 C C . PHE A 1 84 ? -1.379 7.377 11.609 1.00 89.19 84 PHE A C 1
ATOM 675 O O . PHE A 1 84 ? -0.779 7.621 12.650 1.00 89.19 84 PHE A O 1
ATOM 682 N N . GLU A 1 85 ? -1.700 8.329 10.725 1.00 80.19 85 GLU A N 1
ATOM 683 C CA . GLU A 1 85 ? -1.346 9.753 10.868 1.00 80.19 85 GLU A CA 1
ATOM 684 C C . GLU A 1 85 ? -1.656 10.300 12.273 1.00 80.19 85 GLU A C 1
ATOM 686 O O . GLU A 1 85 ? -0.765 10.871 12.900 1.00 80.19 85 GLU A O 1
ATOM 691 N N . ASP A 1 86 ? -2.845 10.025 12.821 1.00 61.91 86 ASP A N 1
ATOM 692 C CA . ASP A 1 86 ? -3.232 10.469 14.173 1.00 61.91 86 ASP A CA 1
ATOM 693 C C . ASP A 1 86 ? -2.365 9.840 15.286 1.00 61.91 86 ASP A C 1
ATOM 695 O O . ASP A 1 86 ? -1.958 10.508 16.232 1.00 61.91 86 ASP A O 1
ATOM 699 N N . LEU A 1 87 ? -2.017 8.554 15.155 1.00 60.50 87 LEU A N 1
ATOM 700 C CA . LEU A 1 87 ? -1.164 7.832 16.113 1.00 60.50 87 LEU A CA 1
ATOM 701 C C . LEU A 1 87 ? 0.300 8.292 16.042 1.00 60.50 87 LEU A C 1
ATOM 703 O O . LEU A 1 87 ? 0.998 8.318 17.055 1.00 60.50 87 LEU A O 1
ATOM 707 N N . ILE A 1 88 ? 0.773 8.653 14.849 1.00 60.69 88 ILE A N 1
ATOM 708 C CA . ILE A 1 88 ? 2.126 9.171 14.622 1.00 60.69 88 ILE A CA 1
ATOM 709 C C . ILE A 1 88 ? 2.230 10.622 15.114 1.00 60.69 88 ILE A C 1
ATOM 711 O O . ILE A 1 88 ? 3.266 11.010 15.661 1.00 60.69 88 ILE A O 1
ATOM 715 N N . ALA A 1 89 ? 1.172 11.422 14.955 1.00 60.25 89 ALA A N 1
ATOM 716 C CA . ALA A 1 89 ? 1.106 12.791 15.459 1.00 60.25 89 ALA A CA 1
ATOM 717 C C . ALA A 1 89 ? 1.165 12.842 16.997 1.00 60.25 89 ALA A C 1
ATOM 719 O O . ALA A 1 89 ? 1.959 13.608 17.547 1.00 60.25 89 ALA A O 1
ATOM 720 N N . ASP A 1 90 ? 0.425 11.968 17.686 1.00 55.66 90 ASP A N 1
ATOM 721 C CA . ASP A 1 90 ? 0.432 11.890 19.155 1.00 55.66 90 ASP A CA 1
ATOM 722 C C . ASP A 1 90 ? 1.800 11.466 19.723 1.00 55.66 90 ASP A C 1
ATOM 724 O O . ASP A 1 90 ? 2.266 12.004 20.733 1.00 55.66 90 ASP A O 1
ATOM 728 N N . GLN A 1 91 ? 2.519 10.560 19.051 1.00 57.03 91 GLN A N 1
ATOM 729 C CA . GLN A 1 91 ? 3.869 10.164 19.477 1.00 57.03 91 GLN A CA 1
ATOM 730 C C . GLN A 1 91 ? 4.899 11.294 19.342 1.00 57.03 91 GLN A C 1
ATOM 732 O O . GLN A 1 91 ? 5.815 11.382 20.158 1.00 57.03 91 GLN A O 1
ATOM 737 N N . ARG A 1 92 ? 4.747 12.185 18.354 1.00 57.34 92 ARG A N 1
ATOM 738 C CA . ARG A 1 92 ? 5.653 13.330 18.142 1.00 57.34 92 ARG A CA 1
ATOM 739 C C . ARG A 1 92 ? 5.463 14.460 19.153 1.00 57.34 92 ARG A C 1
ATOM 741 O O . ARG A 1 92 ? 6.384 15.247 19.334 1.00 57.34 92 ARG A O 1
ATOM 748 N N . HIS A 1 93 ? 4.307 14.546 19.808 1.00 52.16 93 HIS A N 1
ATOM 749 C CA . HIS A 1 93 ? 4.060 15.524 20.875 1.00 52.16 93 HIS A CA 1
ATOM 750 C C . HIS A 1 93 ? 4.476 15.045 22.268 1.00 52.16 93 HIS A C 1
ATOM 752 O O . HIS A 1 93 ? 4.531 15.852 23.194 1.00 52.16 93 HIS A O 1
ATOM 758 N N . THR A 1 94 ? 4.778 13.755 22.415 1.00 49.56 94 THR A N 1
ATOM 759 C CA . THR A 1 94 ? 5.108 13.142 23.710 1.00 49.56 94 THR A CA 1
ATOM 760 C C . THR A 1 94 ? 6.612 12.855 23.876 1.00 49.56 94 THR A C 1
ATOM 762 O O . THR A 1 94 ? 7.008 12.274 24.886 1.00 49.56 94 THR A O 1
ATOM 765 N N . ALA A 1 95 ? 7.443 13.249 22.904 1.00 49.22 95 ALA A N 1
ATOM 766 C CA . ALA A 1 95 ? 8.906 13.121 22.903 1.00 49.22 95 ALA A CA 1
ATOM 767 C C . ALA A 1 95 ? 9.580 14.492 23.054 1.00 49.22 95 ALA A C 1
ATOM 769 O O . ALA A 1 95 ? 10.619 14.551 23.750 1.00 49.22 95 ALA A O 1
#

Foldseek 3Di:
DFDPDKDKDWAAPPPDDDDLPAWDFGTFICIGPDPHGQWTKIWGHDDVVRAIKIFIAGPVRHGPPQMDSPDPVVSVVVVCCVVCVVVVVVVVVVD